Protein AF-A0A090RMC2-F1 (afdb_monomer_lite)

Secondary structure (DSSP, 8-state):
-B--TT--------TT--------S---TT----B---TTTSPPEE-SSTTEEEEEEEEETTEEEEEEEE-TT--------TT-EEEE--SSEEE-SS-EEETT-EEEE-TT------------

Foldseek 3Di:
DDDDPPDDDDDDADPVGDDDDDDPPPDDPPPHDDDDDDPVPFDWDDDPFPQKIWGWDDDDDLDTDIDIGGDAQTFDAFDFNAAWDKDAACAAWFDWPVDIRHHGDIDTGGHPDSTRRGRHDDDD

Sequence (124 aa):
MRNPIGTAHTPKIGPEGATIFVKLQQFKAKDQLQFSIDTHSQPWYQGLVEGLTVMPLHEFEAEHVALVKWAPNTQFNAHQHWGGEEILVLEGTFYDEHGVYPKGTWIRSLMEANIRHTQKKTAR

InterPro domains:
  IPR011051 RmlC-like cupin domain superfamily [SSF51182] (2-45)
  IPR011051 RmlC-like cupin domain superfamily [SSF51182] (37-109)
  IPR014710 RmlC-like jelly roll fold [G3DSA:2.60.120.10] (40-124)
  IPR025979 ChrR-like cupin domain [PF12973] (35-117)

Radius of gyration: 16.38 Å; chains: 1; bounding box: 45×28×46 Å

pLDDT: mean 85.93, std 16.89, range [29.7, 98.12]

Structure (mmCIF, N/CA/C/O backbone):
data_AF-A0A090RMC2-F1
#
_entry.id   AF-A0A090RMC2-F1
#
loop_
_atom_site.group_PDB
_atom_site.id
_atom_site.type_symbol
_atom_site.label_atom_id
_atom_site.label_alt_id
_atom_site.label_comp_id
_atom_site.label_asym_id
_atom_site.label_entity_id
_atom_site.label_seq_id
_atom_site.pdbx_PDB_ins_code
_atom_site.Cartn_x
_atom_site.Cartn_y
_atom_site.Cartn_z
_atom_site.occupancy
_atom_site.B_iso_or_equiv
_atom_site.auth_seq_id
_atom_site.auth_comp_id
_atom_site.auth_asym_id
_atom_site.auth_atom_id
_atom_site.pdbx_PDB_model_num
ATOM 1 N N . MET A 1 1 ? -8.197 2.764 4.987 1.00 95.12 1 MET A N 1
ATOM 2 C CA . MET A 1 1 ? -8.899 2.806 6.288 1.00 95.12 1 MET A CA 1
ATOM 3 C C . MET A 1 1 ? -8.008 2.163 7.336 1.00 95.12 1 MET A C 1
ATOM 5 O O . MET A 1 1 ? -7.460 1.102 7.061 1.00 95.12 1 MET A O 1
ATOM 9 N N . ARG A 1 2 ? -7.868 2.789 8.504 1.00 97.25 2 ARG A N 1
ATOM 10 C CA . ARG A 1 2 ? -7.203 2.241 9.690 1.00 97.25 2 ARG A CA 1
ATOM 11 C C . ARG A 1 2 ? -8.164 2.333 10.866 1.00 97.25 2 ARG A C 1
ATOM 13 O O . ARG A 1 2 ? -8.645 3.420 11.165 1.00 97.25 2 ARG A O 1
ATOM 20 N N . ASN A 1 3 ? -8.449 1.193 11.487 1.00 97.00 3 ASN A N 1
ATOM 21 C CA . ASN A 1 3 ? -9.315 1.067 12.657 1.00 97.00 3 ASN A CA 1
ATOM 22 C C . ASN A 1 3 ? -8.487 0.432 13.786 1.00 97.00 3 ASN A C 1
ATOM 24 O O . ASN A 1 3 ? -8.304 -0.789 13.767 1.00 97.00 3 ASN A O 1
ATOM 28 N N . PRO A 1 4 ? -7.928 1.234 14.709 1.00 95.00 4 PRO A N 1
ATOM 29 C CA . PRO A 1 4 ? -7.036 0.744 15.753 1.00 95.00 4 PRO A CA 1
ATOM 30 C C . PRO A 1 4 ? -7.760 -0.131 16.782 1.00 95.00 4 PRO A C 1
ATOM 32 O O . PRO A 1 4 ? -8.995 -0.196 16.841 1.00 95.00 4 PRO A O 1
ATOM 35 N N . ILE A 1 5 ? -6.964 -0.821 17.602 1.00 93.06 5 ILE A N 1
ATOM 36 C CA . ILE A 1 5 ? -7.447 -1.698 18.676 1.00 93.06 5 ILE A CA 1
ATOM 37 C C . ILE A 1 5 ? -8.379 -0.908 19.605 1.00 93.06 5 ILE A C 1
ATOM 39 O O . ILE A 1 5 ? -8.044 0.189 20.036 1.00 93.06 5 ILE A O 1
ATOM 43 N N . GLY A 1 6 ? -9.542 -1.482 19.923 1.00 92.56 6 GLY A N 1
ATOM 44 C CA . GLY A 1 6 ? -10.562 -0.855 20.771 1.00 92.56 6 GLY A CA 1
ATOM 45 C C . GLY A 1 6 ? -11.670 -0.131 20.001 1.00 92.56 6 GLY A C 1
ATOM 46 O O . GLY A 1 6 ? -12.704 0.181 20.586 1.00 92.56 6 GLY A O 1
ATOM 47 N N . THR A 1 7 ? -11.512 0.083 18.691 1.00 94.69 7 THR A N 1
ATOM 48 C CA . THR A 1 7 ? -12.597 0.610 17.850 1.00 94.69 7 THR A CA 1
ATOM 49 C C . THR A 1 7 ? -13.604 -0.478 17.471 1.00 94.69 7 THR A C 1
ATOM 51 O O . THR A 1 7 ? -13.269 -1.658 17.358 1.00 94.69 7 THR A O 1
ATOM 54 N N . ALA A 1 8 ? -14.855 -0.075 17.246 1.00 93.81 8 ALA A N 1
ATOM 55 C CA . ALA A 1 8 ? -15.930 -0.943 16.776 1.00 93.81 8 ALA A CA 1
ATOM 56 C C . ALA A 1 8 ? -16.628 -0.307 15.571 1.00 93.81 8 ALA A C 1
ATOM 58 O O . ALA A 1 8 ? -16.713 0.915 15.457 1.00 93.81 8 ALA A O 1
ATOM 59 N N . HIS A 1 9 ? -17.125 -1.136 14.658 1.00 91.88 9 HIS A N 1
ATOM 60 C CA . HIS A 1 9 ? -17.881 -0.687 13.493 1.00 91.88 9 HIS A CA 1
ATOM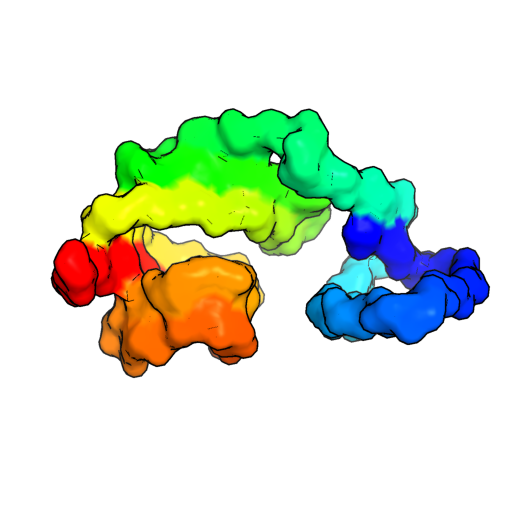 61 C C . HIS A 1 9 ? -18.856 -1.776 13.039 1.00 91.88 9 HIS A C 1
ATOM 63 O O . HIS A 1 9 ? -18.722 -2.944 13.398 1.00 91.88 9 HIS A O 1
ATOM 69 N N . THR A 1 10 ? -19.848 -1.390 12.241 1.00 93.94 10 THR A N 1
ATOM 70 C CA . THR A 1 10 ? -20.794 -2.313 11.602 1.00 93.94 10 THR A CA 1
ATOM 71 C C . THR A 1 10 ? -20.541 -2.287 10.098 1.00 93.94 10 THR A C 1
ATOM 73 O O . THR A 1 10 ? -20.989 -1.343 9.440 1.00 93.94 10 THR A O 1
ATOM 76 N N . PRO A 1 11 ? -19.802 -3.263 9.539 1.00 91.88 11 PRO A N 1
ATOM 77 C CA . PRO A 1 11 ? -19.588 -3.341 8.101 1.00 91.88 11 PRO A CA 1
ATOM 78 C C . PRO A 1 11 ? -20.927 -3.420 7.369 1.00 91.88 11 PRO A C 1
ATOM 80 O O . PRO A 1 11 ? -21.804 -4.203 7.734 1.00 91.88 11 PRO A O 1
ATOM 83 N N . LYS A 1 12 ? -21.082 -2.605 6.330 1.00 93.56 12 LYS A N 1
ATOM 84 C CA . LYS A 1 12 ? -22.213 -2.666 5.404 1.00 93.56 12 LYS A CA 1
ATOM 85 C C . LYS A 1 12 ? -21.664 -2.731 3.993 1.00 93.56 12 LYS A C 1
ATOM 87 O O . LYS A 1 12 ? -20.681 -2.063 3.683 1.00 93.56 12 LYS A O 1
ATOM 92 N N . ILE A 1 13 ? -22.305 -3.533 3.157 1.00 94.19 13 ILE A N 1
ATOM 93 C CA . ILE A 1 13 ? -21.905 -3.755 1.774 1.00 94.19 13 ILE A CA 1
ATOM 94 C C . ILE A 1 13 ? -23.132 -3.594 0.881 1.00 94.19 13 ILE A C 1
ATOM 96 O O . ILE A 1 13 ? -24.235 -3.981 1.267 1.00 94.19 13 ILE A O 1
ATOM 100 N N . GLY A 1 14 ? -22.952 -2.944 -0.267 1.00 94.31 14 GLY A N 1
ATOM 101 C CA . GLY A 1 14 ? -24.011 -2.793 -1.262 1.00 94.31 14 GLY A CA 1
ATOM 102 C C . GLY A 1 14 ? -24.274 -4.096 -2.028 1.00 94.31 14 GLY A C 1
ATOM 103 O O . GLY A 1 14 ? -23.535 -5.067 -1.854 1.00 94.31 14 GLY A O 1
ATOM 104 N N . PRO A 1 15 ? -25.292 -4.115 -2.907 1.00 95.75 15 PRO A N 1
ATOM 105 C CA . PRO A 1 15 ? -25.638 -5.295 -3.708 1.00 95.75 15 PRO A CA 1
ATOM 106 C C . PRO A 1 15 ? -24.494 -5.772 -4.618 1.00 95.75 15 PRO A C 1
ATOM 108 O O . PRO A 1 15 ? -24.380 -6.965 -4.868 1.00 95.75 15 PRO A O 1
ATOM 111 N N . GLU A 1 16 ? -23.611 -4.865 -5.042 1.00 96.56 16 GLU A N 1
ATOM 112 C CA . GLU A 1 16 ? -22.448 -5.164 -5.896 1.00 96.56 16 GLU A CA 1
ATOM 113 C C . GLU A 1 16 ? -21.302 -5.883 -5.163 1.00 96.56 16 GLU A C 1
ATOM 115 O O . GLU A 1 16 ? -20.325 -6.312 -5.776 1.00 96.56 16 GLU A O 1
ATOM 120 N N . GLY A 1 17 ? -21.387 -6.012 -3.837 1.00 95.62 17 GLY A N 1
ATOM 121 C CA . GLY A 1 17 ? -20.294 -6.549 -3.039 1.00 95.62 17 GLY A CA 1
ATOM 122 C C . GLY A 1 17 ? -19.067 -5.626 -3.000 1.00 95.62 17 GLY A C 1
ATOM 123 O O . GLY A 1 17 ? -19.093 -4.468 -3.413 1.00 95.62 17 GLY A O 1
ATOM 124 N N . ALA A 1 18 ? -17.980 -6.140 -2.432 1.00 95.00 18 ALA A N 1
ATOM 125 C CA . ALA A 1 18 ? -16.680 -5.486 -2.353 1.00 95.00 18 ALA A CA 1
ATOM 126 C C . ALA A 1 18 ? -15.612 -6.546 -2.083 1.00 95.00 18 ALA A C 1
ATOM 128 O O . ALA A 1 18 ? -15.824 -7.471 -1.299 1.00 95.00 18 ALA A O 1
ATOM 129 N N . THR A 1 19 ? -14.447 -6.386 -2.704 1.00 95.06 19 THR A N 1
ATOM 130 C CA . THR A 1 19 ? -13.247 -7.156 -2.363 1.00 95.06 19 THR A CA 1
ATOM 131 C C . THR A 1 19 ? -12.296 -6.239 -1.612 1.00 95.06 19 THR A C 1
ATOM 133 O O . THR A 1 19 ? -12.010 -5.138 -2.079 1.00 95.06 19 THR A O 1
ATOM 136 N N . ILE A 1 20 ? -11.812 -6.681 -0.452 1.00 95.62 20 ILE A N 1
ATOM 137 C CA . ILE A 1 20 ? -10.889 -5.908 0.383 1.00 95.62 20 ILE A CA 1
ATOM 138 C C . ILE A 1 20 ? -9.617 -6.700 0.656 1.00 95.62 20 ILE A C 1
ATOM 140 O O . ILE A 1 20 ? -9.651 -7.916 0.835 1.00 95.62 20 ILE A O 1
ATOM 144 N N . PHE A 1 21 ? -8.499 -5.987 0.743 1.00 96.75 21 PHE A N 1
ATOM 145 C CA . PHE A 1 21 ? -7.278 -6.498 1.350 1.00 96.75 21 PHE A CA 1
ATOM 146 C C . PHE A 1 21 ? -7.244 -6.040 2.809 1.00 96.75 21 PHE A C 1
ATOM 148 O O . PHE A 1 21 ? -7.280 -4.839 3.080 1.00 96.75 21 PHE A O 1
ATOM 155 N N . VAL A 1 22 ? -7.232 -6.988 3.749 1.00 96.50 22 VAL A N 1
ATOM 156 C CA . VAL A 1 22 ? -7.372 -6.708 5.184 1.00 96.50 22 VAL A CA 1
ATOM 157 C C . VAL A 1 22 ? -6.208 -7.291 5.980 1.00 96.50 22 VAL A C 1
ATOM 159 O O . VAL A 1 22 ? -5.816 -8.440 5.796 1.00 96.50 22 VAL A O 1
ATOM 162 N N . LYS A 1 23 ? -5.680 -6.486 6.904 1.00 95.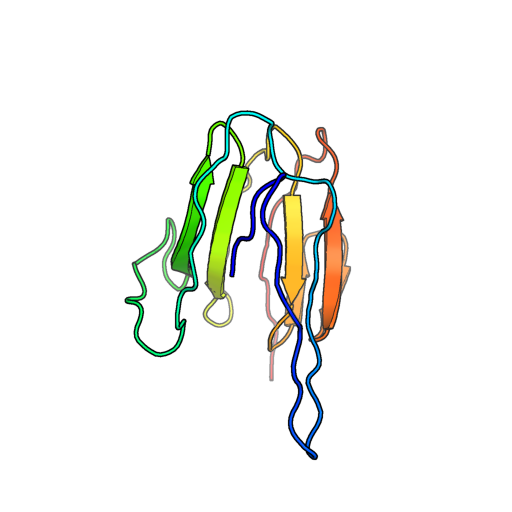88 23 LYS A N 1
ATOM 163 C CA . LYS A 1 23 ? -4.680 -6.875 7.901 1.00 95.88 23 LYS A CA 1
ATOM 164 C C . LYS A 1 23 ? -5.290 -6.706 9.287 1.00 95.88 23 LYS A C 1
ATOM 166 O O . LYS A 1 23 ? -5.653 -5.598 9.672 1.00 95.88 23 LYS A O 1
ATOM 171 N N . LEU A 1 24 ? -5.428 -7.808 10.021 1.00 95.50 24 LEU A N 1
ATOM 172 C CA . LEU A 1 24 ? -5.963 -7.826 11.385 1.00 95.50 24 LEU A CA 1
ATOM 173 C C . LEU A 1 24 ? -4.839 -8.085 12.389 1.00 95.50 24 LEU A C 1
ATOM 175 O O . LEU A 1 24 ? -3.864 -8.755 12.061 1.00 95.50 24 LEU A O 1
ATOM 179 N N . GLN A 1 25 ? -5.001 -7.568 13.611 1.00 92.75 25 GLN A N 1
ATOM 180 C CA . GLN A 1 25 ? -4.072 -7.775 14.735 1.00 92.75 25 GLN A CA 1
ATOM 181 C C . GLN A 1 25 ? -2.613 -7.354 14.458 1.00 92.75 25 GLN A C 1
ATOM 183 O O . GLN A 1 25 ? -1.682 -7.912 15.027 1.00 92.75 25 GLN A O 1
ATOM 188 N N . GLN A 1 26 ? -2.410 -6.357 13.592 1.00 93.94 26 GLN A N 1
ATOM 189 C CA . GLN A 1 26 ? -1.079 -5.845 13.224 1.00 93.94 26 GLN A CA 1
ATOM 190 C C . GLN A 1 26 ? -0.803 -4.420 13.739 1.00 93.94 26 GLN A C 1
ATOM 192 O O . GLN A 1 26 ? 0.297 -3.912 13.559 1.00 93.94 26 GLN A O 1
ATOM 197 N N . PHE A 1 27 ? -1.760 -3.784 14.426 1.00 95.62 27 PHE A N 1
ATOM 198 C CA . PHE A 1 27 ? -1.545 -2.474 15.049 1.00 95.62 27 PHE A CA 1
ATOM 199 C C . PHE A 1 27 ? -0.581 -2.581 16.234 1.00 95.62 27 PHE A C 1
ATOM 201 O O . PHE A 1 27 ? -0.706 -3.469 17.081 1.00 95.62 27 PHE A O 1
ATOM 208 N N . LYS A 1 28 ? 0.339 -1.621 16.344 1.00 94.25 28 LYS A N 1
ATOM 209 C CA . LYS A 1 28 ? 1.088 -1.392 17.583 1.00 94.25 28 LYS A CA 1
ATOM 210 C C . LYS A 1 28 ? 0.148 -0.812 18.637 1.00 94.25 28 LYS A C 1
ATOM 212 O O . LYS A 1 28 ? -0.719 -0.009 18.319 1.00 94.25 28 LYS A O 1
ATOM 217 N N . ALA A 1 29 ? 0.361 -1.147 19.911 1.00 93.75 29 ALA A N 1
ATOM 218 C CA . ALA A 1 29 ? -0.494 -0.668 21.004 1.00 93.75 29 ALA A CA 1
ATOM 219 C C . ALA A 1 29 ? -0.581 0.870 21.090 1.00 93.75 29 ALA A C 1
ATOM 221 O O . ALA A 1 29 ? -1.593 1.403 21.535 1.00 93.75 29 ALA A O 1
ATOM 222 N N . LYS A 1 30 ? 0.464 1.583 20.652 1.00 95.75 30 LYS A N 1
ATOM 223 C CA . LYS A 1 30 ? 0.510 3.052 20.632 1.00 95.75 30 LYS A CA 1
ATOM 224 C C . LYS A 1 30 ? -0.003 3.675 19.327 1.00 95.75 30 LYS A C 1
ATOM 226 O O . LYS A 1 30 ? -0.220 4.882 19.302 1.00 95.75 30 LYS A O 1
ATOM 231 N N . ASP A 1 31 ? -0.218 2.884 18.277 1.00 96.12 31 ASP A N 1
ATOM 232 C CA . ASP A 1 31 ? -0.806 3.373 17.030 1.00 96.12 31 ASP A CA 1
ATOM 233 C C . ASP A 1 31 ? -2.330 3.434 17.183 1.00 96.12 31 ASP A C 1
ATOM 235 O O . ASP A 1 31 ? -3.040 2.440 17.024 1.00 96.12 31 ASP A O 1
ATOM 239 N N . GLN A 1 32 ? -2.814 4.609 17.580 1.00 95.44 32 GLN A N 1
ATOM 240 C CA . GLN A 1 32 ? -4.216 4.869 17.920 1.00 95.44 32 GLN A CA 1
ATOM 241 C C . GLN A 1 32 ? -4.920 5.765 16.890 1.00 95.44 32 GLN A C 1
ATOM 243 O O . GLN A 1 32 ? -6.045 6.207 17.119 1.00 95.44 32 GLN A O 1
ATOM 248 N N . LEU A 1 33 ? -4.280 6.055 15.752 1.00 95.44 33 LEU A N 1
ATOM 249 C CA . LEU A 1 33 ? -4.881 6.899 14.723 1.00 95.44 33 LEU A CA 1
ATOM 250 C C . LEU A 1 33 ? -5.944 6.118 13.940 1.00 95.44 33 LEU A C 1
ATOM 252 O O . LEU A 1 33 ? -5.655 5.125 13.271 1.00 95.44 33 LEU A O 1
ATOM 256 N N . GLN A 1 34 ? -7.186 6.602 14.003 1.00 96.94 34 GLN A N 1
ATOM 257 C CA . GLN A 1 34 ? -8.295 6.106 13.195 1.00 96.94 34 GLN A CA 1
ATOM 258 C C . GLN A 1 34 ? -8.574 7.067 12.040 1.00 96.94 34 GLN A C 1
ATOM 260 O O . GLN A 1 34 ? -8.859 8.241 12.266 1.00 96.94 34 GLN A O 1
ATOM 265 N N . PHE A 1 35 ? -8.529 6.574 10.801 1.00 96.75 35 PHE A N 1
ATOM 266 C CA . PHE A 1 35 ? -8.818 7.396 9.624 1.00 96.75 35 PHE A CA 1
ATOM 267 C C . PHE A 1 35 ? -9.183 6.574 8.381 1.00 96.75 35 PHE A C 1
ATOM 269 O O . PHE A 1 35 ? -8.931 5.369 8.279 1.00 96.75 35 PHE A O 1
ATOM 276 N N . SER A 1 36 ? -9.749 7.253 7.382 1.00 97.06 36 SER A N 1
ATOM 277 C CA . SER A 1 36 ? -9.940 6.729 6.031 1.00 97.06 36 SER A CA 1
ATOM 278 C C . SER A 1 36 ? -9.417 7.734 5.014 1.00 97.06 36 SER A C 1
ATOM 280 O O . SER A 1 36 ? -9.694 8.922 5.131 1.00 97.06 36 SER A O 1
ATOM 282 N N . ILE A 1 37 ? -8.668 7.246 4.029 1.00 97.50 37 ILE A N 1
ATOM 283 C CA . ILE A 1 37 ? -8.105 8.049 2.944 1.00 97.50 37 ILE A CA 1
ATOM 284 C C . ILE A 1 37 ? -8.818 7.650 1.658 1.00 97.50 37 ILE A C 1
ATOM 286 O O . ILE A 1 37 ? -8.873 6.462 1.335 1.00 97.50 37 ILE A O 1
ATOM 290 N N . ASP A 1 38 ? -9.339 8.641 0.937 1.00 97.69 38 ASP A N 1
ATOM 291 C CA . ASP A 1 38 ? -9.747 8.486 -0.456 1.00 97.69 38 ASP A CA 1
ATOM 292 C C . ASP A 1 38 ? -8.523 8.671 -1.360 1.00 97.69 38 ASP A C 1
ATOM 294 O O . ASP A 1 38 ? -8.019 9.779 -1.540 1.00 97.69 38 ASP A O 1
ATOM 298 N N . THR A 1 39 ? -8.027 7.571 -1.920 1.00 97.56 39 THR A N 1
ATOM 299 C CA . THR A 1 39 ? -6.809 7.555 -2.739 1.00 97.56 39 THR A CA 1
ATOM 300 C C . THR A 1 39 ? -7.006 8.146 -4.135 1.00 97.56 39 THR A C 1
ATOM 302 O O . THR A 1 39 ? -6.020 8.360 -4.838 1.00 97.56 39 THR A O 1
ATOM 305 N N . HIS A 1 40 ? -8.239 8.457 -4.550 1.00 97.06 40 HIS A N 1
ATOM 306 C CA . HIS A 1 40 ? -8.495 9.154 -5.814 1.00 97.06 40 HIS A CA 1
ATOM 307 C C . HIS A 1 40 ? -8.264 10.664 -5.715 1.00 97.06 40 HIS A C 1
ATOM 309 O O . HIS A 1 40 ? -8.003 11.305 -6.733 1.00 97.06 40 HIS A O 1
ATOM 315 N N . SER A 1 41 ? -8.334 11.224 -4.506 1.00 96.81 41 SER A N 1
ATOM 316 C CA . SER A 1 41 ? -8.168 12.658 -4.243 1.00 96.81 41 SER A CA 1
ATOM 317 C C . SER A 1 41 ? -6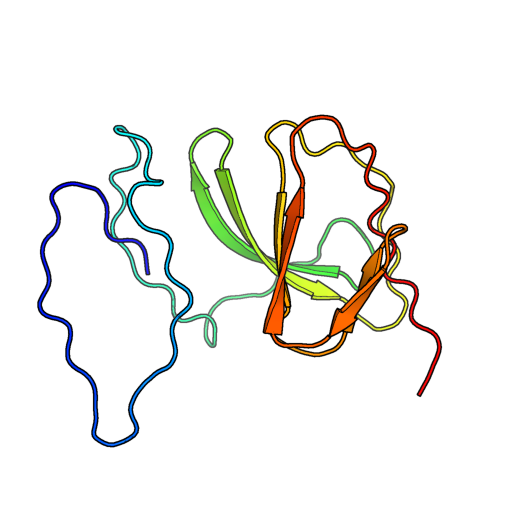.826 13.022 -3.604 1.00 96.81 41 SER A C 1
ATOM 319 O O . SER A 1 41 ? -6.508 14.206 -3.490 1.00 96.81 41 SER A O 1
ATOM 321 N N . GLN A 1 42 ? -6.017 12.036 -3.205 1.00 97.44 42 GLN A N 1
ATOM 322 C CA . GLN A 1 42 ? -4.694 12.295 -2.641 1.00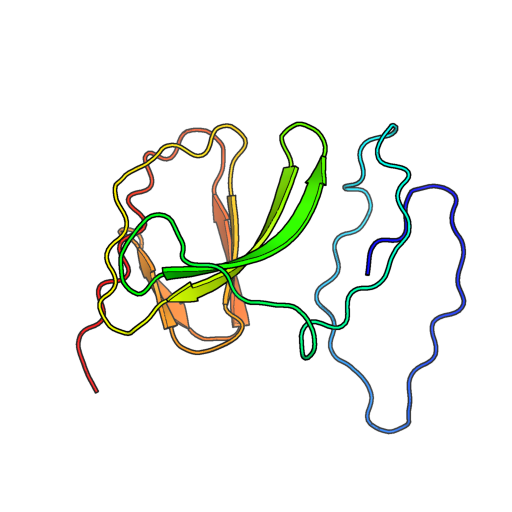 97.44 42 GLN A CA 1
ATOM 323 C C . GLN A 1 42 ? -3.654 12.659 -3.713 1.00 97.44 42 GLN A C 1
ATOM 325 O O . GLN A 1 42 ? -3.679 12.116 -4.824 1.00 97.44 42 GLN A O 1
ATOM 330 N N . PRO A 1 43 ? -2.687 13.529 -3.376 1.00 97.56 43 PRO A N 1
ATOM 331 C CA . PRO A 1 43 ? -1.574 13.839 -4.259 1.00 97.56 43 PRO A CA 1
ATOM 332 C C . PRO A 1 43 ? -0.612 12.652 -4.408 1.00 97.56 43 PRO A C 1
ATOM 334 O O . PRO A 1 43 ? -0.391 11.867 -3.485 1.00 97.56 43 PRO A O 1
ATOM 337 N N . TRP A 1 44 ? 0.002 12.565 -5.587 1.00 98.06 44 TRP A N 1
ATOM 338 C CA . TRP A 1 44 ? 1.173 11.729 -5.840 1.00 98.06 44 TRP A CA 1
ATOM 339 C C . TRP A 1 44 ? 2.428 12.593 -5.755 1.00 98.06 44 TRP A C 1
ATOM 341 O O . TRP A 1 44 ? 2.453 13.701 -6.290 1.00 98.06 44 TRP A O 1
ATOM 351 N N . TYR A 1 45 ? 3.477 12.069 -5.130 1.00 97.94 45 TYR A N 1
ATOM 352 C CA . TYR A 1 45 ? 4.767 12.739 -4.997 1.00 97.94 45 TYR A CA 1
ATOM 353 C C . TYR A 1 45 ? 5.843 12.004 -5.789 1.00 97.94 45 TYR A C 1
ATOM 355 O O . TYR A 1 45 ? 5.776 10.786 -5.973 1.00 97.94 45 TYR A O 1
ATOM 363 N N . GLN A 1 46 ? 6.852 12.744 -6.244 1.00 96.31 46 GLN A N 1
ATOM 364 C CA . GLN A 1 46 ? 8.039 12.166 -6.864 1.00 96.31 46 GLN A CA 1
ATOM 365 C C . GLN A 1 46 ? 8.774 11.276 -5.850 1.00 96.31 46 GLN A C 1
ATOM 367 O O . GLN A 1 46 ? 9.069 11.707 -4.736 1.00 96.31 46 GLN A O 1
ATOM 372 N N . GLY A 1 47 ? 9.042 10.027 -6.236 1.00 90.44 47 GLY A N 1
ATOM 373 C CA . GLY A 1 47 ? 9.809 9.073 -5.442 1.00 90.44 47 GLY A CA 1
ATOM 374 C C . GLY A 1 47 ? 11.320 9.267 -5.584 1.00 90.44 47 GLY A C 1
ATOM 375 O O . GLY A 1 47 ? 11.793 10.186 -6.252 1.00 90.44 47 GLY A O 1
ATOM 376 N N . LEU A 1 48 ? 12.085 8.355 -4.980 1.00 86.94 48 LEU A N 1
ATOM 377 C CA . LEU A 1 48 ? 13.552 8.437 -4.908 1.00 86.94 48 LEU A CA 1
ATOM 378 C C . LEU A 1 48 ? 14.271 8.287 -6.260 1.00 86.94 48 LEU A C 1
ATOM 380 O O . LEU A 1 48 ? 15.441 8.644 -6.367 1.00 86.94 48 LEU A O 1
ATOM 384 N N . VAL A 1 49 ? 13.592 7.760 -7.281 1.00 86.25 49 VAL A N 1
ATOM 385 C CA . VAL A 1 49 ? 14.126 7.587 -8.639 1.00 86.25 49 VAL A CA 1
ATOM 386 C C . VAL A 1 49 ? 13.111 8.056 -9.676 1.00 86.25 49 VAL A C 1
ATOM 388 O O . VAL A 1 49 ? 11.903 8.070 -9.425 1.00 86.25 49 VAL A O 1
ATOM 391 N N . GLU A 1 50 ? 13.596 8.411 -10.862 1.00 89.69 50 GLU A N 1
ATOM 392 C CA . GLU A 1 50 ? 12.745 8.797 -11.985 1.00 89.69 50 GLU A CA 1
ATOM 393 C C . GLU A 1 50 ? 11.748 7.684 -12.354 1.00 89.69 50 GLU A C 1
ATOM 395 O O . GLU A 1 50 ? 12.074 6.496 -12.398 1.00 89.69 50 GLU A O 1
ATOM 400 N N . GLY A 1 51 ? 10.496 8.076 -12.597 1.00 89.25 51 GLY A N 1
ATOM 401 C CA . GLY A 1 51 ? 9.411 7.152 -12.924 1.00 89.25 51 GLY A CA 1
ATOM 402 C C . GLY A 1 51 ? 8.811 6.410 -11.724 1.00 89.25 51 GLY A C 1
ATOM 403 O O . GLY A 1 51 ? 7.795 5.739 -11.889 1.00 89.25 51 GLY A O 1
ATOM 404 N N . LEU A 1 52 ? 9.354 6.569 -10.512 1.00 90.81 52 LEU A N 1
ATOM 405 C CA . LEU A 1 52 ? 8.665 6.178 -9.285 1.00 90.81 52 LEU A CA 1
ATOM 406 C C . LEU A 1 52 ? 7.866 7.363 -8.740 1.00 90.81 52 LEU A C 1
ATOM 408 O O . LEU A 1 52 ? 8.420 8.429 -8.483 1.00 90.81 52 LEU A O 1
ATOM 412 N N . THR A 1 53 ? 6.579 7.152 -8.483 1.00 95.38 53 THR A N 1
ATOM 413 C CA . THR A 1 53 ? 5.751 8.093 -7.718 1.00 95.38 53 THR A CA 1
ATOM 414 C C . THR A 1 53 ? 5.103 7.388 -6.538 1.00 95.38 53 THR A C 1
ATOM 416 O O . THR A 1 53 ? 4.764 6.203 -6.609 1.00 95.38 53 THR A O 1
ATOM 419 N N . VAL A 1 54 ? 4.962 8.113 -5.433 1.00 96.94 54 VAL A N 1
ATOM 420 C CA . VAL A 1 54 ? 4.557 7.569 -4.137 1.00 96.94 54 VAL A CA 1
ATOM 421 C C . VAL A 1 54 ? 3.405 8.391 -3.575 1.00 96.94 54 VAL A C 1
ATOM 423 O O . VAL A 1 54 ? 3.417 9.620 -3.627 1.00 96.94 54 VAL A O 1
ATOM 426 N N . MET A 1 55 ? 2.414 7.704 -3.020 1.00 98.12 55 MET A N 1
ATOM 427 C CA . MET A 1 55 ? 1.335 8.280 -2.226 1.00 98.12 55 MET A CA 1
ATOM 428 C C . MET A 1 55 ? 1.414 7.682 -0.818 1.00 98.12 55 MET A C 1
ATOM 430 O O . MET A 1 55 ? 0.995 6.535 -0.627 1.00 98.12 55 MET A O 1
ATOM 434 N N . PRO A 1 56 ? 1.966 8.415 0.163 1.00 97.56 56 PRO A N 1
ATOM 435 C CA . PRO A 1 56 ? 1.983 7.979 1.555 1.00 97.56 56 PRO A CA 1
ATOM 436 C C . PRO A 1 56 ? 0.558 7.807 2.089 1.00 97.56 56 PRO A C 1
ATOM 438 O O . PRO A 1 56 ? -0.307 8.644 1.840 1.00 97.56 56 PRO A O 1
ATOM 441 N N . LEU A 1 57 ? 0.310 6.721 2.820 1.00 97.75 57 LEU A N 1
ATOM 442 C CA . LEU A 1 57 ? -0.993 6.412 3.417 1.00 97.75 57 LEU A CA 1
ATOM 443 C C . LEU A 1 57 ? -0.948 6.330 4.943 1.00 97.75 57 LEU A C 1
ATOM 445 O O . LEU A 1 57 ? -1.958 6.591 5.592 1.00 97.75 57 LEU A O 1
ATOM 449 N N . HIS A 1 58 ? 0.177 5.905 5.517 1.00 97.56 58 HIS A N 1
ATOM 450 C CA . HIS A 1 58 ? 0.369 5.807 6.962 1.00 97.56 58 HIS A CA 1
ATOM 451 C C . HIS A 1 58 ? 1.851 5.741 7.307 1.00 97.56 58 HIS A C 1
ATOM 453 O O . HIS A 1 58 ? 2.634 5.159 6.557 1.00 97.56 58 HIS A O 1
ATOM 459 N N . GLU A 1 59 ? 2.202 6.268 8.472 1.00 95.94 59 GLU A N 1
ATOM 460 C CA . GLU A 1 59 ? 3.522 6.129 9.069 1.00 95.94 59 GLU A CA 1
ATOM 461 C C . GLU A 1 59 ? 3.382 6.048 10.590 1.00 95.94 59 GLU A C 1
ATOM 463 O O . GLU A 1 59 ? 2.709 6.879 11.204 1.00 95.94 59 GLU A O 1
ATOM 468 N N . PHE A 1 60 ? 4.004 5.039 11.197 1.00 95.81 60 PHE A N 1
ATOM 469 C CA . PHE A 1 60 ? 4.110 4.919 12.646 1.00 95.81 60 PHE A CA 1
ATOM 470 C C . PHE A 1 60 ? 5.331 4.079 13.038 1.00 95.81 60 PHE A C 1
ATOM 472 O O . PHE A 1 60 ? 5.408 2.894 12.711 1.00 95.81 60 PHE A O 1
ATOM 479 N N . GLU A 1 61 ? 6.258 4.667 13.800 1.00 93.19 61 GLU A N 1
ATOM 480 C CA . GLU A 1 61 ? 7.540 4.040 14.163 1.00 93.19 61 GLU A CA 1
ATOM 481 C C . GLU A 1 61 ? 8.282 3.513 12.918 1.00 93.19 61 GLU A C 1
ATOM 483 O O . GLU A 1 61 ? 8.730 4.312 12.108 1.00 93.19 61 GLU A O 1
ATOM 488 N N . ALA A 1 62 ? 8.422 2.192 12.763 1.00 87.81 62 ALA A N 1
ATOM 489 C CA . ALA A 1 62 ? 9.077 1.562 11.612 1.00 87.81 62 ALA A CA 1
ATOM 490 C C . ALA A 1 62 ? 8.094 1.110 10.510 1.00 87.81 62 ALA A C 1
ATOM 492 O O . ALA A 1 62 ? 8.522 0.574 9.490 1.00 87.81 62 ALA A O 1
ATOM 493 N 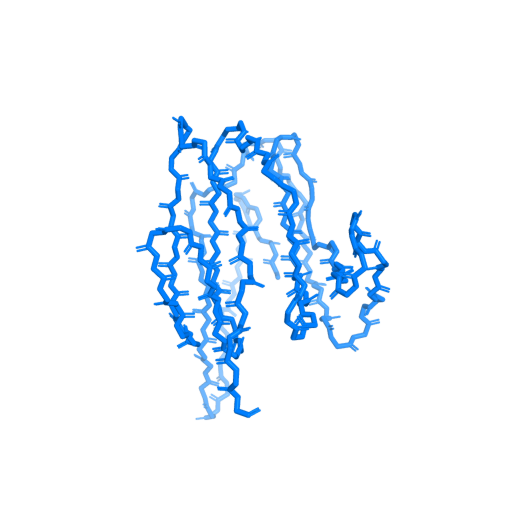N . GLU A 1 63 ? 6.779 1.260 10.711 1.00 92.00 63 GLU A N 1
ATOM 494 C CA . GLU A 1 63 ? 5.778 0.935 9.691 1.00 92.00 63 GLU A CA 1
ATOM 495 C C . GLU A 1 63 ? 5.555 2.144 8.781 1.00 92.00 63 GLU A C 1
ATOM 497 O O . GLU A 1 63 ? 5.059 3.178 9.228 1.00 92.00 63 GLU A O 1
ATOM 502 N N . HIS A 1 64 ? 5.834 1.973 7.489 1.00 93.44 64 HIS A N 1
ATOM 503 C CA . HIS A 1 64 ? 5.445 2.911 6.439 1.00 93.44 64 HIS A CA 1
ATOM 504 C C . HIS A 1 64 ? 4.527 2.197 5.445 1.00 93.44 64 HIS A C 1
ATOM 506 O O . HIS A 1 64 ? 4.841 1.110 4.960 1.00 93.44 64 HIS A O 1
ATOM 512 N N . VAL A 1 65 ? 3.387 2.808 5.127 1.00 96.56 65 VAL A N 1
ATOM 513 C CA . VAL A 1 65 ? 2.426 2.291 4.145 1.00 96.56 65 VAL A CA 1
ATOM 514 C C . VAL A 1 65 ? 2.227 3.336 3.064 1.00 96.56 65 VAL A C 1
ATOM 516 O O . VAL A 1 65 ? 1.915 4.491 3.354 1.00 96.56 65 VAL A O 1
ATOM 519 N N . ALA A 1 66 ? 2.351 2.926 1.807 1.00 96.94 66 ALA A N 1
ATOM 520 C CA . ALA A 1 66 ? 2.148 3.798 0.662 1.00 96.94 66 ALA A CA 1
ATOM 521 C C . ALA A 1 66 ? 1.544 3.033 -0.518 1.00 96.94 66 ALA A C 1
ATOM 523 O O . ALA A 1 66 ? 1.694 1.816 -0.630 1.00 96.94 66 ALA A O 1
ATOM 524 N N . LEU A 1 67 ? 0.903 3.763 -1.430 1.00 97.62 67 LEU A N 1
ATOM 525 C CA . LEU A 1 67 ? 0.765 3.299 -2.806 1.00 97.62 67 LEU A CA 1
ATOM 526 C C . LEU A 1 67 ? 1.973 3.760 -3.607 1.00 97.62 67 LEU A C 1
ATOM 528 O O . LEU A 1 67 ? 2.422 4.900 -3.484 1.00 97.62 67 LEU A O 1
ATOM 532 N N . VAL A 1 68 ? 2.463 2.878 -4.467 1.00 95.31 68 VAL A N 1
ATOM 533 C CA . VAL A 1 68 ? 3.592 3.158 -5.351 1.00 95.31 68 VAL A CA 1
ATOM 534 C C . VAL A 1 68 ? 3.188 2.900 -6.793 1.00 95.31 68 VAL A C 1
ATOM 536 O O . VAL A 1 68 ? 2.567 1.886 -7.111 1.00 95.31 68 VAL A O 1
ATOM 539 N N . LYS A 1 69 ? 3.543 3.829 -7.677 1.00 94.12 69 LYS A N 1
ATOM 540 C CA . LYS A 1 69 ? 3.389 3.697 -9.125 1.00 94.12 69 LYS A CA 1
ATOM 541 C C . LYS A 1 69 ? 4.761 3.737 -9.761 1.00 94.12 69 LYS A C 1
ATOM 543 O O . LYS A 1 69 ? 5.508 4.693 -9.573 1.00 94.12 69 LYS A O 1
ATOM 548 N N . TRP A 1 70 ? 5.046 2.700 -10.531 1.00 91.19 70 TRP A N 1
ATOM 549 C CA . TRP A 1 70 ? 6.279 2.559 -11.284 1.00 91.19 70 TRP A CA 1
ATOM 550 C C . TRP A 1 70 ? 5.956 2.749 -12.758 1.00 91.19 70 TRP A C 1
ATOM 552 O O . TRP A 1 70 ? 5.106 2.042 -13.309 1.00 91.19 70 TRP A O 1
ATOM 562 N N . ALA A 1 71 ? 6.620 3.705 -13.396 1.00 90.88 71 ALA A N 1
ATOM 563 C CA . ALA A 1 71 ? 6.615 3.805 -14.841 1.00 90.88 71 ALA A CA 1
ATOM 564 C C . ALA A 1 71 ? 7.281 2.552 -15.445 1.00 90.88 71 ALA A C 1
ATOM 566 O O . ALA A 1 71 ? 8.089 1.882 -14.789 1.00 90.88 71 ALA A O 1
ATOM 567 N N . PRO A 1 72 ? 6.949 2.193 -16.697 1.00 85.69 72 PRO A N 1
ATOM 568 C CA . PRO A 1 72 ? 7.634 1.107 -17.380 1.00 85.69 72 PRO A CA 1
ATOM 569 C C . PRO A 1 72 ? 9.155 1.307 -17.352 1.00 85.69 72 PRO A C 1
ATOM 571 O O . PRO A 1 72 ? 9.645 2.386 -17.671 1.00 85.69 72 PRO A O 1
ATOM 574 N N . ASN A 1 73 ? 9.890 0.245 -17.014 1.00 80.19 73 ASN A N 1
ATOM 575 C CA . ASN A 1 73 ? 11.358 0.200 -16.981 1.00 80.19 73 ASN A CA 1
ATOM 576 C C . ASN A 1 73 ? 12.037 1.031 -15.874 1.00 80.19 73 ASN A C 1
ATOM 578 O O . ASN A 1 73 ? 13.264 1.145 -15.890 1.00 80.19 73 ASN A O 1
ATOM 582 N N . THR A 1 74 ? 11.290 1.579 -14.908 1.00 82.19 74 THR A N 1
ATOM 583 C CA . THR A 1 74 ? 11.880 2.219 -13.721 1.00 82.19 74 THR A CA 1
ATOM 584 C C . THR A 1 74 ? 12.699 1.206 -12.926 1.00 82.19 74 THR A C 1
ATOM 586 O O . THR A 1 74 ? 12.169 0.204 -12.464 1.00 82.19 74 THR A O 1
ATOM 589 N N . GLN A 1 75 ? 13.985 1.484 -12.718 1.00 77.81 75 GLN A N 1
ATOM 590 C CA . GLN A 1 75 ? 14.859 0.663 -11.879 1.00 77.81 75 GLN A CA 1
ATOM 591 C C . GLN A 1 75 ? 15.085 1.356 -10.542 1.00 77.81 75 GLN A C 1
ATOM 593 O O . GLN A 1 75 ? 15.350 2.556 -10.496 1.00 77.81 75 GLN A O 1
ATOM 598 N N . PHE A 1 76 ? 14.990 0.592 -9.460 1.00 72.94 76 PHE A N 1
ATOM 599 C CA . PHE A 1 76 ? 15.252 1.093 -8.123 1.00 72.94 76 PHE A CA 1
ATOM 600 C C . PHE A 1 76 ? 16.597 0.572 -7.634 1.00 72.94 76 PHE A C 1
ATOM 602 O O . PHE A 1 76 ? 17.032 -0.524 -7.993 1.00 72.94 76 PHE A O 1
ATOM 609 N N . ASN A 1 77 ? 17.283 1.384 -6.837 1.00 70.81 77 ASN A N 1
ATOM 610 C CA . ASN A 1 77 ? 18.570 0.989 -6.288 1.00 70.81 77 ASN A CA 1
ATOM 611 C C . ASN A 1 77 ? 18.374 -0.121 -5.250 1.00 70.81 77 ASN A C 1
ATOM 613 O O . ASN A 1 77 ? 17.403 -0.122 -4.491 1.00 70.81 77 ASN A O 1
ATOM 617 N N . ALA A 1 78 ? 19.320 -1.056 -5.197 1.00 67.00 78 ALA A N 1
ATOM 618 C CA . ALA A 1 78 ? 19.347 -2.068 -4.151 1.00 67.00 78 ALA A CA 1
ATOM 619 C C . ALA A 1 78 ? 19.338 -1.390 -2.774 1.00 67.00 78 ALA A C 1
ATOM 621 O O . ALA A 1 78 ? 20.147 -0.496 -2.520 1.00 67.00 78 ALA A O 1
ATOM 622 N N . HIS A 1 79 ? 18.434 -1.812 -1.899 1.00 65.50 79 HIS A N 1
ATOM 623 C CA . HIS A 1 79 ? 18.346 -1.300 -0.539 1.00 65.50 79 HIS A CA 1
ATOM 624 C C . HIS A 1 79 ? 17.882 -2.409 0.398 1.00 65.50 79 HIS A C 1
ATOM 626 O O . HIS A 1 79 ? 17.358 -3.435 -0.026 1.00 65.50 79 HIS A O 1
ATOM 632 N N . GLN A 1 80 ? 18.142 -2.222 1.686 1.00 63.53 80 GLN A N 1
ATOM 633 C CA . GLN A 1 80 ? 17.769 -3.186 2.708 1.00 63.53 80 GLN A CA 1
ATOM 634 C C . GLN A 1 80 ? 16.507 -2.720 3.420 1.00 63.53 80 GLN A C 1
ATOM 636 O O . GLN A 1 80 ? 16.468 -1.610 3.953 1.00 63.53 80 GLN A O 1
ATOM 641 N N . HIS A 1 81 ? 15.511 -3.602 3.480 1.00 64.56 81 HIS A N 1
ATOM 642 C CA . HIS A 1 81 ? 14.302 -3.395 4.271 1.00 64.56 81 HIS A CA 1
ATOM 643 C C . HIS A 1 81 ? 14.481 -3.968 5.670 1.00 64.56 81 HIS A C 1
ATOM 645 O O . HIS A 1 81 ? 14.187 -5.135 5.947 1.00 64.56 81 HIS A O 1
ATOM 651 N N . TRP A 1 82 ? 14.991 -3.130 6.567 1.00 62.59 82 TRP A N 1
ATOM 652 C CA . TRP A 1 82 ? 15.088 -3.446 7.987 1.00 62.59 82 TRP A CA 1
ATOM 653 C C . TRP A 1 82 ? 13.668 -3.561 8.566 1.00 62.59 82 TRP A C 1
ATOM 655 O O . TRP A 1 82 ? 12.970 -2.564 8.696 1.00 62.59 82 TRP A O 1
ATOM 665 N N . GLY A 1 83 ? 13.225 -4.786 8.873 1.00 70.50 83 GLY A N 1
ATOM 666 C CA . GLY A 1 83 ? 11.857 -5.081 9.337 1.00 70.50 83 GLY A CA 1
ATOM 667 C C . GLY A 1 83 ? 10.998 -5.895 8.360 1.00 70.50 83 GLY A C 1
ATOM 668 O O . GLY A 1 83 ? 9.934 -6.376 8.750 1.00 70.50 83 GLY A O 1
ATOM 669 N N . GLY A 1 84 ? 11.494 -6.130 7.140 1.00 82.94 84 GLY A N 1
ATOM 670 C CA . GLY A 1 84 ? 10.773 -6.836 6.081 1.00 82.94 84 GLY A CA 1
ATOM 671 C C . GLY A 1 84 ? 9.900 -5.915 5.229 1.00 82.94 84 GLY A C 1
ATOM 672 O O . GLY A 1 84 ? 9.785 -4.720 5.482 1.00 82.94 84 GLY A O 1
ATOM 673 N N . GLU A 1 85 ? 9.289 -6.486 4.199 1.00 87.06 85 GLU A N 1
ATOM 674 C CA . GLU A 1 85 ? 8.456 -5.763 3.239 1.00 87.06 85 GLU A CA 1
ATOM 675 C C . GLU A 1 85 ? 7.260 -6.623 2.832 1.00 87.06 85 GLU A C 1
ATOM 677 O O . GLU A 1 85 ? 7.361 -7.847 2.712 1.00 87.06 85 GLU A O 1
ATOM 682 N N . GLU A 1 86 ? 6.117 -5.981 2.607 1.00 92.56 86 GLU A N 1
ATOM 683 C CA . GLU A 1 86 ? 4.955 -6.617 2.004 1.00 92.56 86 GLU A CA 1
ATOM 684 C C . GLU A 1 86 ? 4.425 -5.791 0.836 1.00 92.56 86 GLU A C 1
ATOM 686 O O . GLU A 1 86 ? 4.175 -4.594 0.973 1.00 92.56 86 GLU A O 1
ATOM 691 N N . ILE A 1 87 ? 4.195 -6.451 -0.299 1.00 92.88 87 ILE A N 1
ATOM 692 C CA . ILE A 1 87 ? 3.706 -5.825 -1.529 1.00 92.88 87 ILE A CA 1
ATOM 693 C C . ILE A 1 87 ? 2.450 -6.557 -1.994 1.00 92.88 87 ILE A C 1
ATOM 695 O O . ILE A 1 87 ? 2.434 -7.782 -2.092 1.00 92.88 87 ILE A O 1
ATOM 699 N N . LEU A 1 88 ? 1.404 -5.803 -2.331 1.00 96.88 88 LEU A N 1
ATOM 700 C CA . LEU A 1 88 ? 0.253 -6.293 -3.089 1.00 96.88 88 LEU A CA 1
ATOM 701 C C . LEU A 1 88 ? 0.228 -5.599 -4.453 1.00 96.88 88 LEU A C 1
ATOM 703 O O . LEU A 1 88 ? 0.110 -4.375 -4.530 1.00 96.88 88 LEU A O 1
ATOM 707 N N . VAL A 1 89 ? 0.299 -6.373 -5.537 1.00 96.12 89 VAL A N 1
ATOM 708 C CA . VAL A 1 89 ? 0.274 -5.825 -6.900 1.00 96.12 89 VAL A CA 1
ATOM 709 C C . VAL A 1 89 ? -1.165 -5.492 -7.298 1.00 96.12 89 VAL A C 1
ATOM 711 O O . VAL A 1 89 ? -1.949 -6.376 -7.645 1.00 96.12 89 VAL A O 1
ATOM 714 N N . LEU A 1 90 ? -1.524 -4.206 -7.269 1.00 96.19 90 LEU A N 1
ATOM 715 C CA . LEU A 1 90 ? -2.877 -3.743 -7.617 1.00 96.19 90 LEU A CA 1
ATOM 716 C C . LEU A 1 90 ? -3.142 -3.740 -9.129 1.00 96.19 90 LEU A C 1
ATOM 718 O O . LEU A 1 90 ? -4.255 -4.033 -9.572 1.00 96.19 90 LEU A O 1
ATOM 722 N N . GLU A 1 91 ? -2.122 -3.425 -9.926 1.00 95.50 91 GLU A N 1
ATOM 723 C CA . GLU A 1 91 ? -2.212 -3.344 -11.382 1.00 95.50 91 GLU A CA 1
ATOM 724 C C . GLU A 1 91 ? -0.850 -3.604 -12.038 1.00 95.50 91 GLU A C 1
ATOM 726 O O . GLU A 1 91 ? 0.202 -3.333 -11.460 1.00 95.50 91 GLU A O 1
ATOM 731 N N . GLY A 1 92 ? -0.871 -4.132 -13.264 1.00 92.88 92 GLY A N 1
ATOM 732 C CA . GLY A 1 92 ? 0.332 -4.418 -14.033 1.00 92.88 92 GLY A CA 1
ATOM 733 C C . GLY A 1 92 ? 1.043 -5.695 -13.587 1.00 92.88 92 GLY A C 1
ATOM 734 O O . GLY A 1 92 ? 0.417 -6.721 -13.311 1.00 92.88 92 GLY A O 1
ATOM 735 N N . THR A 1 93 ? 2.372 -5.648 -13.602 1.00 91.81 93 THR A N 1
ATOM 736 C CA . THR A 1 93 ? 3.242 -6.776 -13.257 1.00 91.81 93 THR A CA 1
ATOM 737 C C . THR A 1 93 ? 4.479 -6.216 -12.581 1.00 91.81 93 THR A C 1
ATOM 739 O O . THR A 1 93 ? 5.105 -5.308 -13.132 1.00 91.81 93 THR A O 1
ATOM 742 N N . PHE A 1 94 ? 4.771 -6.720 -11.387 1.00 89.62 94 PHE A N 1
ATOM 743 C CA . PHE A 1 94 ? 5.954 -6.405 -10.601 1.00 89.62 94 PHE A CA 1
ATOM 744 C C . PHE A 1 94 ? 7.047 -7.444 -10.865 1.00 89.62 94 PHE A C 1
ATOM 746 O O . PHE A 1 94 ? 6.741 -8.600 -11.153 1.00 89.62 94 PHE A O 1
ATOM 753 N N . TYR A 1 95 ? 8.306 -7.024 -10.800 1.00 86.94 95 TYR A N 1
ATOM 754 C CA . TYR A 1 95 ? 9.473 -7.869 -11.036 1.00 86.94 95 TYR A CA 1
ATOM 755 C C . TYR A 1 95 ? 10.510 -7.587 -9.953 1.00 86.94 95 TYR A C 1
ATOM 757 O O . TYR A 1 95 ? 10.693 -6.436 -9.553 1.00 86.94 95 TYR A O 1
ATOM 765 N N . ASP A 1 96 ? 11.193 -8.638 -9.524 1.00 83.06 96 ASP A N 1
ATOM 766 C CA . ASP A 1 96 ? 12.420 -8.567 -8.736 1.00 83.06 96 ASP A CA 1
ATOM 767 C C . ASP A 1 96 ? 13.378 -9.687 -9.188 1.00 83.06 96 ASP A C 1
ATOM 769 O O . ASP A 1 96 ? 13.156 -10.341 -10.211 1.00 83.06 96 ASP A O 1
ATOM 773 N N . GLU A 1 97 ? 14.481 -9.896 -8.475 1.00 78.12 97 GLU A N 1
ATOM 774 C CA . GLU A 1 97 ? 15.443 -10.960 -8.778 1.00 78.12 97 GLU A CA 1
ATOM 775 C C . GLU A 1 97 ? 14.912 -12.387 -8.551 1.00 78.12 97 GLU A C 1
ATOM 777 O O . GLU A 1 97 ? 15.535 -13.348 -9.007 1.00 78.12 97 GLU A O 1
ATOM 782 N N . HIS A 1 98 ? 13.789 -12.536 -7.849 1.00 82.62 98 HIS A N 1
ATOM 783 C CA . HIS A 1 98 ? 13.193 -13.813 -7.473 1.00 82.62 98 HIS A CA 1
ATOM 784 C C . HIS A 1 98 ? 12.023 -14.209 -8.378 1.00 82.62 98 HIS A C 1
ATOM 786 O O . HIS A 1 98 ? 11.712 -15.400 -8.465 1.00 82.62 98 HIS A O 1
ATOM 792 N N . GLY A 1 99 ? 11.396 -13.268 -9.093 1.00 87.25 99 GLY A N 1
ATOM 793 C CA . GLY A 1 99 ? 10.336 -13.634 -10.023 1.00 87.25 99 GLY A CA 1
ATOM 794 C C . GLY A 1 99 ? 9.534 -12.510 -10.668 1.00 87.25 99 GLY A C 1
ATOM 795 O O . GLY A 1 99 ? 9.927 -11.347 -10.750 1.00 87.25 99 GLY A O 1
ATOM 796 N N . VAL A 1 100 ? 8.379 -12.934 -11.186 1.00 91.38 100 VAL A N 1
ATOM 797 C CA . VAL A 1 100 ? 7.397 -12.118 -11.901 1.00 91.38 100 VAL A CA 1
ATOM 798 C C . VAL A 1 100 ? 6.070 -12.220 -11.163 1.00 91.38 100 VAL A C 1
ATOM 800 O O . VAL A 1 100 ? 5.554 -13.319 -10.960 1.00 91.38 100 VAL A O 1
ATOM 803 N N . TYR A 1 101 ? 5.492 -11.080 -10.808 1.00 93.25 101 TYR A N 1
ATOM 804 C CA . TYR A 1 101 ? 4.336 -11.002 -9.922 1.00 93.25 101 TYR A CA 1
ATOM 805 C C . TYR A 1 101 ? 3.218 -10.202 -10.607 1.00 93.25 101 TYR A C 1
ATOM 807 O O . TYR A 1 101 ? 3.239 -8.966 -10.605 1.00 93.25 101 TYR A O 1
ATOM 815 N N . PRO A 1 102 ? 2.268 -10.870 -11.285 1.00 95.62 102 PRO A N 1
ATOM 816 C CA . PRO A 1 102 ? 1.151 -10.194 -11.937 1.00 95.62 102 PRO A CA 1
ATOM 817 C C . PRO A 1 102 ? 0.183 -9.559 -10.924 1.00 95.62 102 PRO A C 1
ATOM 819 O O . PRO A 1 102 ? 0.273 -9.761 -9.713 1.00 95.62 102 PRO A O 1
ATOM 822 N N . LYS A 1 103 ? -0.782 -8.784 -11.433 1.00 96.19 103 LYS A N 1
ATOM 823 C CA . LYS A 1 103 ? -1.898 -8.249 -10.641 1.00 96.19 103 LYS A CA 1
ATOM 824 C C . LYS A 1 103 ? -2.522 -9.325 -9.743 1.00 96.19 103 LYS A C 1
ATOM 826 O O . LYS A 1 103 ? -2.863 -10.410 -10.207 1.00 96.19 103 LYS A O 1
ATOM 831 N N . GLY A 1 104 ? -2.734 -8.970 -8.478 1.00 96.00 104 GLY A N 1
ATOM 832 C CA . GLY A 1 104 ? -3.308 -9.836 -7.450 1.00 96.00 104 GLY A CA 1
ATOM 833 C C . GLY A 1 104 ? -2.276 -10.631 -6.651 1.00 96.00 104 GLY A C 1
ATOM 834 O O . GLY A 1 104 ? -2.641 -11.224 -5.640 1.00 96.00 104 GLY A O 1
ATOM 835 N N . THR A 1 105 ? -1.000 -10.629 -7.045 1.00 96.50 105 THR A N 1
ATOM 836 C CA . THR A 1 105 ? 0.048 -11.282 -6.259 1.00 96.50 105 THR A CA 1
ATOM 837 C C . THR A 1 105 ? 0.353 -10.499 -4.982 1.00 96.50 105 THR A C 1
ATOM 839 O O . THR A 1 105 ? 0.519 -9.277 -5.012 1.00 96.50 105 THR A O 1
ATOM 842 N N . TRP A 1 106 ? 0.446 -11.224 -3.865 1.00 95.69 106 TRP A N 1
ATOM 843 C CA . TRP A 1 106 ? 0.938 -10.726 -2.584 1.00 95.69 106 TRP A CA 1
ATOM 844 C C . TRP A 1 106 ? 2.296 -11.359 -2.283 1.00 95.69 106 TRP A C 1
ATOM 846 O O . TRP A 1 106 ? 2.449 -12.578 -2.376 1.00 95.69 106 TRP A O 1
ATOM 856 N N . ILE A 1 107 ? 3.270 -10.518 -1.954 1.00 91.94 107 ILE A N 1
ATOM 857 C CA . ILE A 1 107 ? 4.657 -10.890 -1.681 1.00 91.94 107 ILE A CA 1
ATOM 858 C C . ILE A 1 107 ? 4.973 -10.439 -0.263 1.00 91.94 107 ILE A C 1
ATOM 860 O O . ILE A 1 107 ? 4.608 -9.328 0.132 1.00 91.94 107 ILE A O 1
ATOM 864 N N . ARG A 1 108 ? 5.664 -11.290 0.494 1.00 89.94 108 ARG A N 1
ATOM 865 C CA . ARG A 1 108 ? 6.174 -10.958 1.820 1.00 89.94 108 ARG A CA 1
ATOM 866 C C . ARG A 1 108 ? 7.622 -11.392 1.943 1.00 89.94 108 ARG A C 1
ATOM 868 O O . ARG A 1 108 ? 7.928 -12.576 1.821 1.00 89.94 108 ARG A O 1
ATOM 875 N N . SER A 1 109 ? 8.470 -10.430 2.265 1.00 82.69 109 SER A N 1
ATOM 876 C CA . SER A 1 109 ? 9.908 -10.600 2.407 1.00 82.69 109 SER A CA 1
ATOM 877 C C . SER A 1 109 ? 10.312 -10.371 3.858 1.00 82.69 109 SER A C 1
ATOM 879 O O . SER A 1 109 ? 9.938 -9.366 4.462 1.00 82.69 109 SER A O 1
ATOM 881 N N . LEU A 1 110 ? 11.044 -11.320 4.445 1.00 74.56 110 LEU A N 1
ATOM 882 C CA . LEU A 1 110 ? 11.509 -11.234 5.832 1.00 74.56 110 LEU A CA 1
ATOM 883 C C . LEU A 1 110 ? 12.810 -10.423 5.942 1.00 74.56 110 LEU A C 1
ATOM 885 O O . LEU A 1 110 ? 13.553 -10.270 4.971 1.00 74.56 110 LEU A O 1
ATOM 889 N N . MET A 1 111 ? 13.070 -9.916 7.150 1.00 56.88 111 MET A N 1
ATOM 890 C CA . MET A 1 111 ? 14.306 -9.229 7.529 1.00 56.88 111 MET A CA 1
ATOM 891 C C . MET A 1 111 ? 15.501 -10.162 7.288 1.00 56.88 111 MET A C 1
ATOM 893 O O . MET A 1 111 ? 15.638 -11.121 8.033 1.00 56.88 111 MET A O 1
ATOM 897 N N . GLU A 1 112 ? 16.273 -9.890 6.227 1.00 48.72 112 GLU A N 1
ATOM 898 C CA . GLU A 1 112 ? 17.609 -10.422 5.846 1.00 48.72 112 GLU A CA 1
ATOM 899 C C . GLU A 1 112 ? 17.780 -10.577 4.327 1.00 48.72 112 GLU A C 1
ATOM 901 O O . GLU A 1 112 ? 18.896 -10.780 3.845 1.00 48.72 112 GLU A O 1
ATOM 906 N N . ALA A 1 113 ? 16.719 -10.431 3.536 1.00 48.84 113 ALA A N 1
ATOM 907 C CA . ALA A 1 113 ? 16.881 -10.449 2.093 1.00 48.84 113 ALA A CA 1
ATOM 908 C C . ALA A 1 113 ? 17.532 -9.128 1.627 1.00 48.84 113 ALA A C 1
ATOM 910 O O . ALA A 1 113 ? 16.956 -8.046 1.750 1.00 48.84 113 ALA A O 1
ATOM 911 N N . ASN A 1 114 ? 18.756 -9.206 1.095 1.00 47.09 114 ASN A N 1
ATOM 912 C CA . ASN A 1 114 ? 19.300 -8.174 0.210 1.00 47.09 114 ASN A CA 1
ATOM 913 C C . ASN A 1 114 ? 18.442 -8.17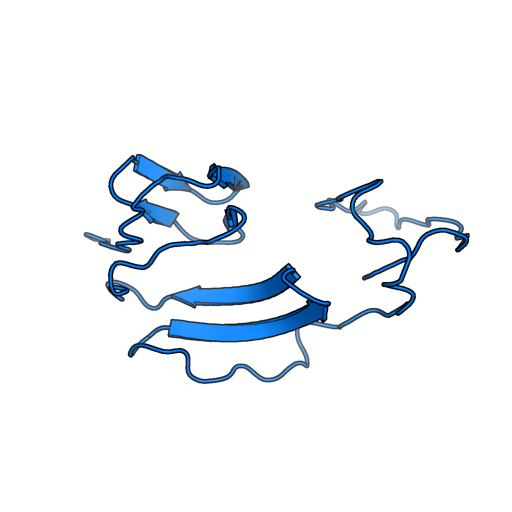3 -1.060 1.00 47.09 114 ASN A C 1
ATOM 915 O O . ASN A 1 114 ? 18.816 -8.816 -2.036 1.00 47.09 114 ASN A O 1
ATOM 919 N N . ILE A 1 115 ? 17.290 -7.503 -1.022 1.00 51.91 115 ILE A N 1
ATOM 920 C CA . ILE A 1 115 ? 16.385 -7.453 -2.167 1.00 51.91 115 ILE A CA 1
ATOM 921 C C . ILE A 1 115 ? 16.796 -6.292 -3.056 1.00 51.91 115 ILE A C 1
ATOM 923 O O . ILE A 1 115 ? 16.850 -5.127 -2.656 1.00 51.91 115 ILE A O 1
ATOM 927 N N . ARG A 1 116 ? 17.116 -6.619 -4.296 1.00 49.97 116 ARG A N 1
ATOM 928 C CA . ARG A 1 116 ? 17.282 -5.671 -5.380 1.00 49.97 116 ARG A CA 1
ATOM 929 C C . ARG A 1 116 ? 15.946 -5.533 -6.084 1.00 49.97 116 ARG A C 1
ATOM 931 O O . ARG A 1 116 ? 15.756 -6.139 -7.136 1.00 49.97 116 ARG A O 1
ATOM 938 N N . HIS A 1 117 ? 15.060 -4.670 -5.584 1.00 52.47 117 HIS A N 1
ATOM 939 C CA . HIS A 1 117 ? 13.822 -4.343 -6.301 1.00 52.47 117 HIS A CA 1
ATOM 940 C C . HIS A 1 117 ? 14.150 -3.788 -7.677 1.00 52.47 117 HIS A C 1
ATOM 942 O O . HIS A 1 117 ? 14.447 -2.610 -7.867 1.00 52.47 117 HIS A O 1
ATOM 948 N N . THR A 1 118 ? 14.103 -4.670 -8.660 1.00 44.47 118 THR A N 1
ATOM 949 C CA . THR A 1 118 ? 14.416 -4.343 -10.032 1.00 44.47 118 THR A CA 1
ATOM 950 C C . THR A 1 118 ? 13.144 -4.541 -10.820 1.00 44.47 118 THR A C 1
ATOM 952 O O . THR A 1 118 ? 12.873 -5.628 -11.318 1.00 44.47 118 THR A O 1
ATOM 955 N N . GLN A 1 119 ? 12.396 -3.463 -11.023 1.00 44.09 119 GLN A N 1
ATOM 956 C CA . GLN A 1 119 ? 11.390 -3.431 -12.076 1.00 44.09 119 GLN A CA 1
ATOM 957 C C . GLN A 1 119 ? 12.091 -3.321 -13.435 1.00 44.09 119 GLN A C 1
ATOM 959 O O . GLN A 1 119 ? 12.157 -2.281 -14.083 1.00 44.09 119 GLN A O 1
ATOM 964 N N . LYS A 1 120 ? 12.641 -4.444 -13.895 1.00 38.66 120 LYS A N 1
ATOM 965 C CA . LYS A 1 120 ? 12.867 -4.652 -15.322 1.00 38.66 120 LYS A CA 1
ATOM 966 C C . LYS A 1 120 ? 11.530 -5.065 -15.916 1.00 38.66 120 LYS A C 1
ATOM 968 O O . LYS A 1 120 ? 11.069 -6.169 -15.659 1.00 38.66 120 LYS A O 1
ATOM 973 N N . LYS A 1 121 ? 10.934 -4.221 -16.757 1.00 42.25 121 LYS A N 1
ATOM 974 C CA . LYS A 1 121 ? 10.051 -4.744 -17.798 1.00 42.25 121 LYS A CA 1
ATOM 975 C C . LYS A 1 121 ? 10.873 -4.953 -19.059 1.00 42.25 121 LYS A C 1
ATOM 977 O O . LYS A 1 121 ? 11.677 -4.112 -19.442 1.00 42.25 121 LYS A O 1
ATOM 982 N N . THR A 1 122 ? 10.611 -6.054 -19.740 1.00 36.00 122 THR A N 1
ATOM 983 C CA . THR A 1 122 ? 10.657 -6.059 -21.197 1.00 36.00 122 THR A CA 1
ATOM 984 C C . THR A 1 122 ? 9.249 -6.326 -21.707 1.00 36.00 122 THR A C 1
ATOM 986 O O . THR A 1 122 ? 8.629 -7.318 -21.342 1.00 36.00 122 THR A O 1
ATOM 989 N N . ALA A 1 123 ? 8.798 -5.379 -22.532 1.00 29.70 123 ALA A N 1
ATOM 990 C CA . ALA A 1 123 ? 7.766 -5.436 -23.564 1.00 29.70 123 ALA A CA 1
ATOM 991 C C . ALA A 1 123 ? 6.344 -5.919 -23.199 1.00 29.70 123 ALA A C 1
ATOM 993 O O . ALA A 1 123 ? 6.084 -7.077 -22.882 1.00 29.70 123 ALA A O 1
ATOM 994 N N . ARG A 1 124 ? 5.373 -5.047 -23.473 1.00 33.22 124 ARG A N 1
ATOM 995 C CA . ARG A 1 124 ? 4.721 -5.185 -24.780 1.00 33.22 124 ARG A CA 1
ATOM 996 C C . ARG A 1 124 ? 5.225 -4.073 -25.679 1.00 33.22 124 ARG A C 1
ATOM 998 O O . ARG A 1 124 ? 5.418 -2.968 -25.127 1.00 33.22 124 ARG A O 1
#

Organism: NCBI:txid990268